Protein AF-I0GQK9-F1 (afdb_monomer)

Radius of gyration: 14.36 Å; Cα contacts (8 Å, |Δi|>4): 71; chains: 1; bounding box: 49×22×26 Å

Sequence (91 aa):
MELSELCFEDRIAAKRDAEIRNDWSATLGSGKRIEDISADIGWAFTDEDIKELAWLHKECIHRKKIEQLLIECNFVSVAFDLRDGRYIEYF

pLDDT: mean 92.69, std 10.44, range [56.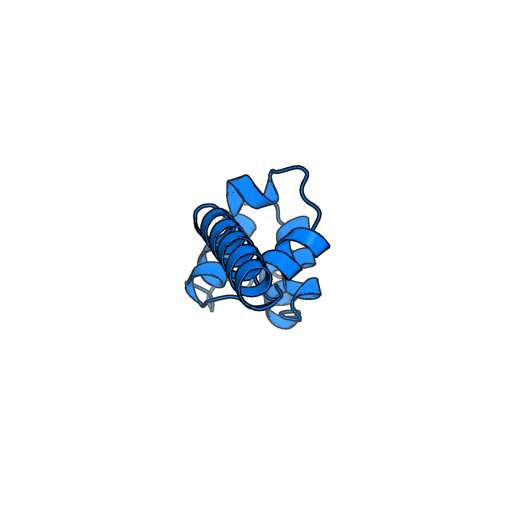81, 98.62]

Structure (mmCIF, N/CA/C/O backbone):
data_AF-I0GQK9-F1
#
_entry.id   AF-I0GQK9-F1
#
loop_
_atom_site.group_PDB
_atom_site.id
_atom_site.type_symbol
_atom_site.label_atom_id
_atom_site.label_alt_id
_atom_site.label_comp_id
_atom_site.label_asym_id
_atom_site.label_entity_id
_atom_site.label_seq_id
_atom_site.pdbx_PDB_ins_code
_atom_site.Cartn_x
_atom_site.Cartn_y
_atom_site.Cartn_z
_atom_site.occupancy
_atom_site.B_iso_or_equiv
_atom_site.auth_seq_id
_atom_site.auth_comp_id
_atom_site.auth_asym_id
_atom_site.auth_atom_id
_atom_site.pdbx_PDB_model_num
ATOM 1 N N . MET A 1 1 ? 32.455 -8.476 -16.173 1.00 57.09 1 MET A N 1
ATOM 2 C CA . MET A 1 1 ? 32.048 -8.074 -14.813 1.00 57.09 1 MET A CA 1
ATOM 3 C C . MET A 1 1 ? 30.723 -7.372 -15.023 1.00 57.09 1 MET A C 1
ATOM 5 O O . MET A 1 1 ? 30.761 -6.226 -15.410 1.00 57.09 1 MET A O 1
ATOM 9 N N . GLU A 1 2 ? 29.611 -8.113 -15.022 1.00 58.41 2 GLU A N 1
ATOM 10 C CA . GLU A 1 2 ? 28.288 -7.578 -15.430 1.00 58.41 2 GLU A CA 1
ATOM 11 C C . GLU A 1 2 ? 27.134 -8.410 -14.836 1.00 58.41 2 GLU A C 1
ATOM 13 O O . GLU A 1 2 ? 26.166 -7.861 -14.332 1.00 58.41 2 GLU A O 1
ATOM 18 N N . LEU A 1 3 ? 27.261 -9.743 -14.769 1.00 56.81 3 LEU A N 1
ATOM 19 C CA . LEU A 1 3 ? 26.212 -10.598 -14.182 1.00 56.81 3 LEU A CA 1
ATOM 20 C C . LEU A 1 3 ? 26.135 -10.528 -12.644 1.00 56.81 3 LEU A C 1
ATOM 22 O O . LEU A 1 3 ? 25.076 -10.736 -12.064 1.00 56.81 3 LEU A O 1
ATOM 26 N N . SER A 1 4 ? 27.251 -10.247 -11.965 1.00 62.38 4 SER A N 1
ATOM 27 C CA . SER A 1 4 ? 27.304 -10.206 -10.497 1.00 62.38 4 SER A CA 1
ATOM 28 C C . SER A 1 4 ? 26.686 -8.943 -9.894 1.00 62.38 4 SER A C 1
ATOM 30 O O . SER A 1 4 ? 26.192 -9.002 -8.769 1.00 62.38 4 SER A O 1
ATOM 32 N N . GLU A 1 5 ? 26.736 -7.822 -10.620 1.00 61.53 5 GLU A N 1
ATOM 33 C CA . GLU A 1 5 ? 26.179 -6.532 -10.190 1.00 61.53 5 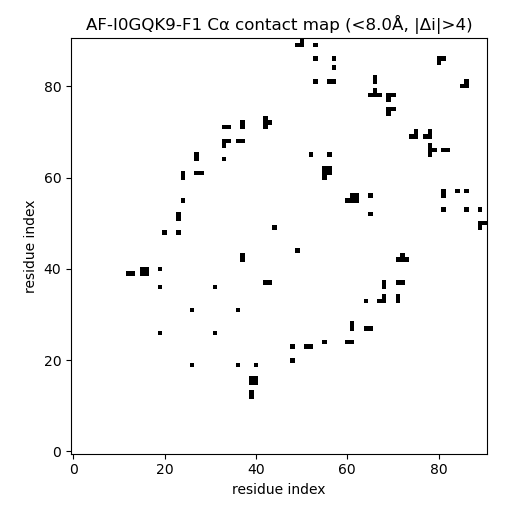GLU A CA 1
ATOM 34 C C . GLU A 1 5 ? 24.659 -6.501 -10.378 1.00 61.53 5 GLU A C 1
ATOM 36 O O . GLU A 1 5 ? 23.956 -6.140 -9.438 1.00 61.53 5 GLU A O 1
ATOM 41 N N . LEU A 1 6 ? 24.144 -7.034 -11.495 1.00 60.03 6 LEU A N 1
ATOM 42 C CA . LEU A 1 6 ? 22.701 -7.188 -11.725 1.00 60.03 6 LEU A CA 1
ATOM 43 C C . LEU A 1 6 ? 22.033 -8.016 -10.606 1.00 60.03 6 LEU A C 1
ATOM 45 O O . LEU A 1 6 ? 21.090 -7.574 -9.959 1.00 60.03 6 LEU A O 1
ATOM 49 N N . CYS A 1 7 ? 22.621 -9.169 -10.254 1.00 69.62 7 CYS A N 1
ATOM 50 C CA . CYS A 1 7 ? 22.136 -9.989 -9.138 1.00 69.62 7 CYS A CA 1
ATOM 51 C C . CYS A 1 7 ? 22.263 -9.306 -7.763 1.00 69.62 7 CYS A C 1
ATOM 53 O O . CYS A 1 7 ? 21.668 -9.761 -6.784 1.00 69.62 7 CYS A O 1
ATOM 55 N N . PHE A 1 8 ? 23.110 -8.287 -7.618 1.00 72.56 8 PHE A N 1
ATOM 56 C CA . PHE A 1 8 ? 23.229 -7.529 -6.374 1.00 72.56 8 PHE A CA 1
ATOM 57 C C . PHE A 1 8 ? 22.126 -6.472 -6.262 1.00 72.56 8 PHE A C 1
ATOM 59 O O . PHE A 1 8 ? 21.489 -6.391 -5.212 1.00 72.56 8 PHE A O 1
ATOM 66 N N . GLU A 1 9 ? 21.850 -5.742 -7.340 1.00 77.12 9 GLU A N 1
ATOM 67 C CA . GLU A 1 9 ? 20.766 -4.756 -7.406 1.00 77.12 9 GLU A CA 1
ATOM 68 C C . GLU A 1 9 ? 19.390 -5.407 -7.219 1.00 77.12 9 GLU A C 1
ATOM 70 O O . GLU A 1 9 ? 18.606 -4.934 -6.393 1.00 77.12 9 GLU A O 1
ATOM 75 N N . ASP A 1 10 ? 19.151 -6.560 -7.851 1.00 80.94 10 ASP A N 1
ATOM 76 C CA . ASP A 1 10 ? 17.911 -7.332 -7.688 1.00 80.94 10 ASP A CA 1
ATOM 77 C C . ASP A 1 10 ? 17.667 -7.737 -6.224 1.00 80.94 10 ASP A C 1
ATOM 79 O O . ASP A 1 10 ? 16.547 -7.675 -5.713 1.00 80.94 10 ASP A O 1
ATOM 83 N N . ARG A 1 11 ? 18.732 -8.113 -5.500 1.00 84.25 11 ARG A N 1
ATOM 84 C CA . ARG A 1 11 ? 18.640 -8.467 -4.072 1.00 84.25 11 ARG A CA 1
ATOM 85 C C . ARG A 1 11 ? 18.349 -7.260 -3.188 1.00 84.25 11 ARG A C 1
ATOM 87 O O . ARG A 1 11 ? 17.676 -7.411 -2.170 1.00 84.25 11 ARG A O 1
ATOM 94 N N . ILE A 1 12 ? 18.856 -6.081 -3.544 1.00 87.31 12 ILE A N 1
ATOM 95 C CA . ILE A 1 12 ? 18.544 -4.842 -2.823 1.00 87.31 12 ILE A CA 1
ATOM 96 C C . ILE A 1 12 ? 17.084 -4.458 -3.055 1.00 87.31 12 ILE A C 1
ATOM 98 O O . ILE A 1 12 ? 16.395 -4.147 -2.085 1.00 87.31 12 ILE A O 1
ATOM 102 N N . ALA A 1 13 ? 16.609 -4.514 -4.302 1.00 86.50 13 ALA A N 1
ATOM 103 C CA . ALA A 1 13 ? 15.220 -4.222 -4.637 1.00 86.50 13 ALA A CA 1
ATOM 104 C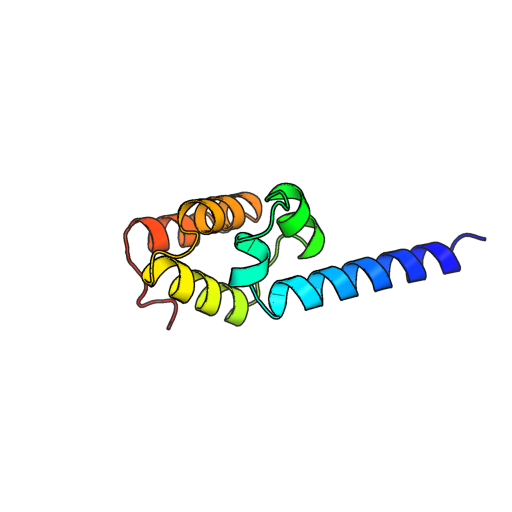 C . ALA A 1 13 ? 14.262 -5.156 -3.880 1.00 86.50 13 ALA A C 1
ATOM 106 O O . ALA A 1 13 ? 13.400 -4.674 -3.152 1.00 86.50 13 ALA A O 1
ATOM 107 N N . ALA A 1 14 ? 14.506 -6.471 -3.917 1.00 90.12 14 ALA A N 1
ATOM 108 C CA . ALA A 1 14 ? 13.704 -7.456 -3.187 1.00 90.12 14 ALA A CA 1
ATOM 109 C C . ALA A 1 14 ? 13.703 -7.233 -1.664 1.00 90.12 14 ALA A C 1
ATOM 111 O O . ALA A 1 14 ? 12.713 -7.499 -0.986 1.00 90.12 14 ALA A O 1
ATOM 112 N N . LYS A 1 15 ? 14.810 -6.735 -1.101 1.00 94.00 15 LYS A N 1
ATOM 113 C CA . LYS A 1 15 ? 14.867 -6.382 0.319 1.00 94.00 15 LYS A CA 1
ATOM 114 C C . LYS A 1 15 ? 14.019 -5.145 0.632 1.00 94.00 15 LYS A C 1
ATOM 116 O O . LYS A 1 15 ? 13.304 -5.160 1.627 1.00 94.00 15 LYS A O 1
ATOM 121 N N . ARG A 1 16 ? 14.096 -4.090 -0.188 1.00 94.50 16 ARG A N 1
ATOM 122 C CA . ARG A 1 16 ? 13.303 -2.862 0.013 1.00 94.50 16 ARG A CA 1
ATOM 123 C C . ARG A 1 16 ? 11.812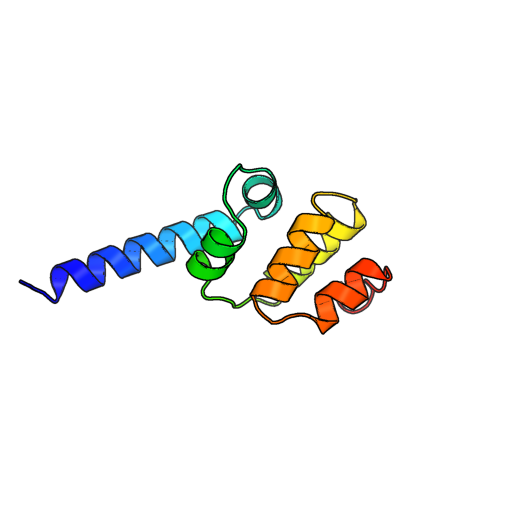 -3.124 -0.149 1.00 94.50 16 ARG A C 1
ATOM 125 O O . ARG A 1 16 ? 11.036 -2.648 0.670 1.00 94.50 16 ARG A O 1
ATOM 132 N N . ASP A 1 17 ? 11.451 -3.916 -1.151 1.00 96.00 17 ASP A N 1
ATOM 133 C CA . ASP A 1 17 ? 10.115 -4.473 -1.344 1.00 96.00 17 ASP A CA 1
ATOM 134 C C . ASP A 1 17 ? 9.603 -5.119 -0.041 1.00 96.00 17 ASP A C 1
ATOM 136 O O . ASP A 1 17 ? 8.599 -4.680 0.526 1.00 96.00 17 ASP A O 1
ATOM 140 N N . ALA A 1 18 ? 10.343 -6.108 0.475 1.00 95.19 18 ALA A N 1
ATOM 141 C CA . ALA A 1 18 ? 9.941 -6.851 1.663 1.00 95.19 18 ALA A CA 1
ATOM 142 C C . ALA A 1 18 ? 9.836 -5.961 2.911 1.00 95.19 18 ALA A C 1
ATOM 144 O O . ALA A 1 18 ? 8.932 -6.140 3.721 1.00 95.19 18 ALA A O 1
ATOM 145 N N . GLU A 1 19 ? 10.739 -4.990 3.072 1.00 95.31 19 GLU A N 1
ATOM 146 C CA . GLU A 1 19 ? 10.678 -4.006 4.160 1.00 95.31 19 GLU A CA 1
ATOM 147 C C . GLU A 1 19 ? 9.430 -3.117 4.066 1.00 95.31 19 GLU A C 1
ATOM 149 O O . GLU A 1 19 ? 8.825 -2.824 5.096 1.00 95.31 19 GLU A O 1
ATOM 154 N N . ILE A 1 20 ? 9.030 -2.715 2.854 1.00 96.56 20 ILE A N 1
ATOM 155 C CA . ILE A 1 20 ? 7.822 -1.912 2.627 1.00 96.56 20 ILE A CA 1
ATOM 156 C C . ILE A 1 20 ? 6.573 -2.716 2.977 1.00 96.56 20 ILE A C 1
ATOM 158 O O . ILE A 1 20 ? 5.762 -2.262 3.783 1.00 96.56 20 ILE A O 1
ATOM 162 N N . ARG A 1 21 ? 6.446 -3.919 2.406 1.00 97.25 21 ARG A N 1
ATOM 163 C CA . ARG A 1 21 ? 5.270 -4.784 2.586 1.00 97.25 21 ARG A CA 1
ATOM 164 C C . ARG A 1 21 ? 5.149 -5.375 3.991 1.00 97.25 21 ARG A C 1
ATOM 166 O O . ARG A 1 21 ? 4.099 -5.891 4.346 1.00 97.25 21 ARG A O 1
ATOM 173 N N . ASN A 1 22 ? 6.203 -5.307 4.804 1.00 96.81 22 ASN A N 1
ATOM 174 C CA . ASN A 1 22 ? 6.155 -5.728 6.202 1.00 96.81 22 ASN A CA 1
ATOM 175 C C . ASN A 1 22 ? 5.454 -4.705 7.118 1.00 96.81 22 ASN A C 1
ATOM 177 O O . ASN A 1 22 ? 4.960 -5.092 8.175 1.00 96.81 22 ASN A O 1
ATOM 181 N N . ASP A 1 23 ? 5.465 -3.413 6.770 1.00 96.81 23 ASP A N 1
ATOM 182 C CA . ASP A 1 23 ? 4.806 -2.359 7.555 1.00 96.81 23 ASP A CA 1
ATOM 183 C C . ASP A 1 23 ? 4.456 -1.154 6.664 1.00 96.81 23 ASP A C 1
ATOM 185 O O . ASP A 1 23 ? 5.243 -0.205 6.484 1.00 96.81 23 ASP A O 1
ATOM 189 N N . TRP A 1 24 ? 3.242 -1.180 6.107 1.00 97.75 24 TRP A N 1
ATOM 190 C CA . TRP A 1 24 ? 2.752 -0.105 5.248 1.00 97.75 24 TRP A CA 1
ATOM 191 C C . TRP A 1 24 ? 2.609 1.209 6.015 1.00 97.75 24 TRP A C 1
ATOM 193 O O . TRP A 1 24 ? 2.902 2.281 5.475 1.00 97.75 24 TRP A O 1
ATOM 203 N N . SER A 1 25 ? 2.216 1.151 7.289 1.00 97.56 25 SER A N 1
ATOM 204 C CA . SER A 1 25 ? 2.045 2.340 8.122 1.00 97.56 25 SER A CA 1
ATOM 205 C C . SER A 1 25 ? 3.376 3.057 8.348 1.00 97.56 25 SER A C 1
ATOM 207 O O . SER A 1 25 ? 3.478 4.260 8.098 1.00 97.56 25 SER A O 1
ATOM 209 N N . ALA A 1 26 ? 4.420 2.340 8.770 1.00 97.25 26 ALA A N 1
ATOM 210 C CA . ALA A 1 26 ? 5.747 2.919 8.964 1.00 97.25 26 ALA A CA 1
ATOM 211 C C . ALA A 1 26 ? 6.317 3.473 7.653 1.00 97.25 26 ALA A C 1
ATOM 213 O O . ALA A 1 26 ? 6.853 4.586 7.625 1.00 97.25 26 ALA A O 1
ATOM 214 N N . THR A 1 27 ? 6.151 2.742 6.548 1.00 97.25 27 THR A N 1
ATOM 215 C CA . THR A 1 27 ? 6.613 3.182 5.227 1.00 97.25 27 THR A CA 1
ATOM 216 C C . THR A 1 27 ? 5.932 4.476 4.790 1.00 97.25 27 THR A C 1
ATOM 218 O O . THR A 1 27 ? 6.607 5.431 4.395 1.00 97.25 27 THR A O 1
ATOM 221 N N . LEU A 1 28 ? 4.606 4.560 4.898 1.00 97.06 28 LEU A N 1
ATOM 222 C CA . LEU A 1 28 ? 3.842 5.750 4.516 1.00 97.06 28 LEU A CA 1
ATOM 223 C C . LEU A 1 28 ? 4.064 6.921 5.483 1.00 97.06 28 LEU A C 1
ATOM 225 O O . LEU A 1 28 ? 4.014 8.084 5.067 1.00 97.06 28 LEU A O 1
ATOM 229 N N . GLY A 1 29 ? 4.361 6.636 6.751 1.00 96.69 29 GLY A N 1
ATOM 230 C CA . GLY A 1 29 ? 4.788 7.620 7.744 1.00 96.69 29 GLY A CA 1
ATOM 231 C C . GLY A 1 29 ? 6.201 8.155 7.510 1.00 96.69 29 GLY A C 1
ATOM 232 O O . GLY A 1 29 ? 6.531 9.242 7.987 1.00 96.69 29 GLY A O 1
ATOM 233 N N . SER A 1 30 ? 7.021 7.442 6.737 1.00 94.75 30 SER A N 1
ATOM 234 C CA . SER A 1 30 ? 8.375 7.874 6.409 1.00 94.75 30 SER A CA 1
ATOM 235 C C . SER A 1 30 ? 8.400 9.089 5.466 1.00 94.75 30 SER A C 1
ATOM 237 O O . SER A 1 30 ? 7.408 9.470 4.831 1.00 94.75 30 SER A O 1
ATOM 239 N N . GLY A 1 31 ? 9.580 9.701 5.349 1.00 92.06 31 GLY A N 1
ATOM 240 C CA . GLY A 1 31 ? 9.852 10.768 4.383 1.00 92.06 31 GLY A CA 1
ATOM 241 C C . GLY A 1 31 ? 10.058 10.286 2.942 1.00 92.06 31 GLY A C 1
ATOM 242 O O . GLY A 1 31 ? 10.342 11.123 2.087 1.00 92.06 31 GLY A O 1
ATOM 243 N N . LYS A 1 32 ? 9.947 8.976 2.659 1.00 94.50 32 LYS A N 1
ATOM 244 C CA . LYS A 1 32 ? 10.076 8.445 1.294 1.00 94.50 32 LYS A CA 1
ATOM 245 C C . LYS A 1 32 ? 8.995 9.025 0.384 1.00 94.50 32 LYS A C 1
ATOM 247 O O . LYS A 1 32 ? 7.855 9.259 0.809 1.00 94.50 32 LYS A O 1
ATOM 252 N N . ARG A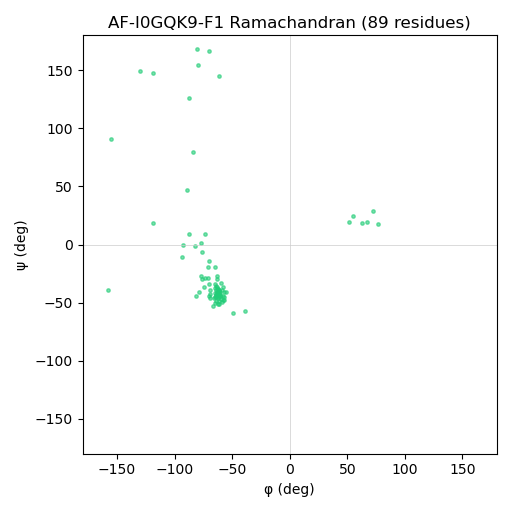 1 33 ? 9.363 9.248 -0.875 1.00 96.69 33 ARG A N 1
ATOM 253 C CA . ARG A 1 33 ? 8.434 9.721 -1.896 1.00 96.69 33 ARG A CA 1
ATOM 254 C C . ARG A 1 33 ? 7.594 8.561 -2.419 1.00 96.69 33 ARG A C 1
ATOM 256 O O . ARG A 1 33 ? 8.022 7.411 -2.382 1.00 96.69 33 ARG A O 1
ATOM 263 N N . ILE A 1 34 ? 6.404 8.871 -2.924 1.00 97.56 34 ILE A N 1
ATOM 264 C CA . ILE A 1 34 ? 5.501 7.856 -3.480 1.00 97.56 34 ILE A CA 1
ATOM 265 C C . ILE A 1 34 ? 6.098 7.205 -4.734 1.00 97.56 34 ILE A C 1
ATOM 267 O O . ILE A 1 34 ? 5.940 6.002 -4.923 1.00 97.56 34 ILE A O 1
ATOM 271 N N . GLU A 1 35 ? 6.844 7.962 -5.543 1.00 96.69 35 GLU A N 1
ATOM 272 C CA . GLU A 1 35 ? 7.504 7.419 -6.736 1.00 96.69 35 GLU A CA 1
ATOM 273 C C . GLU A 1 35 ? 8.580 6.384 -6.360 1.00 96.69 35 GLU A C 1
ATOM 275 O O . GLU A 1 35 ? 8.702 5.349 -7.005 1.00 96.69 35 GLU A O 1
ATOM 280 N N . ASP A 1 36 ? 9.304 6.616 -5.258 1.00 96.31 36 ASP A N 1
ATOM 281 C CA . ASP A 1 36 ? 10.311 5.672 -4.760 1.00 96.31 36 ASP A CA 1
ATOM 282 C C . ASP A 1 36 ? 9.650 4.399 -4.210 1.00 96.31 36 ASP A C 1
ATOM 284 O O . ASP A 1 36 ? 10.103 3.291 -4.482 1.00 96.31 36 ASP A O 1
ATOM 288 N N . ILE A 1 37 ? 8.555 4.551 -3.452 1.00 97.38 37 ILE A N 1
ATOM 289 C CA . ILE A 1 37 ? 7.802 3.421 -2.887 1.00 97.38 37 ILE A CA 1
ATOM 290 C C . ILE A 1 37 ? 7.201 2.567 -4.007 1.00 97.38 37 ILE A C 1
ATOM 292 O O . ILE A 1 37 ? 7.355 1.352 -3.987 1.00 97.38 37 ILE A O 1
ATOM 296 N N . SER A 1 38 ? 6.533 3.191 -4.981 1.00 97.56 38 SER A N 1
ATOM 297 C CA . SER A 1 38 ? 5.910 2.489 -6.112 1.00 97.56 38 SER A CA 1
ATOM 298 C C . SER A 1 38 ? 6.936 1.741 -6.967 1.00 97.56 38 SER A C 1
ATOM 300 O O . SER A 1 38 ? 6.693 0.592 -7.332 1.00 97.56 38 SER A O 1
ATOM 302 N N . ALA A 1 39 ? 8.107 2.335 -7.215 1.00 96.00 39 ALA A N 1
ATOM 303 C CA . ALA A 1 39 ? 9.201 1.658 -7.903 1.00 96.00 39 ALA A CA 1
ATOM 304 C C . ALA A 1 39 ? 9.753 0.472 -7.096 1.00 96.00 39 ALA A C 1
ATOM 306 O O . ALA A 1 39 ? 9.942 -0.608 -7.654 1.00 96.00 39 ALA A O 1
ATOM 307 N N . ASP A 1 40 ? 9.973 0.646 -5.787 1.00 96.38 40 ASP A N 1
ATOM 308 C CA . ASP A 1 40 ? 10.501 -0.407 -4.909 1.00 96.38 40 ASP A CA 1
ATOM 309 C C . ASP A 1 40 ? 9.565 -1.623 -4.809 1.00 96.38 40 ASP A C 1
ATOM 311 O O . ASP A 1 40 ? 10.048 -2.739 -4.639 1.00 96.38 40 ASP A O 1
ATOM 315 N N . ILE A 1 41 ? 8.249 -1.432 -4.946 1.00 96.44 41 ILE A N 1
ATOM 316 C CA . ILE A 1 41 ? 7.262 -2.525 -4.939 1.00 96.44 41 ILE A CA 1
ATOM 317 C C . ILE A 1 41 ? 6.917 -3.058 -6.340 1.00 96.44 41 ILE A C 1
ATOM 319 O O . ILE A 1 41 ? 6.070 -3.947 -6.461 1.00 96.44 41 ILE A O 1
ATOM 323 N N . GLY A 1 42 ? 7.516 -2.499 -7.397 1.00 96.06 42 GLY A N 1
ATOM 324 C CA . GLY A 1 42 ? 7.274 -2.896 -8.786 1.00 96.06 42 GLY A CA 1
ATOM 325 C C . GLY A 1 42 ? 5.914 -2.473 -9.350 1.00 96.06 42 GLY A C 1
ATOM 326 O O . GLY A 1 42 ? 5.387 -3.154 -10.227 1.00 96.06 42 GLY A O 1
ATOM 327 N N . TRP A 1 43 ? 5.336 -1.373 -8.855 1.00 97.25 43 TRP A N 1
ATOM 328 C CA . TRP A 1 43 ? 4.016 -0.844 -9.242 1.00 97.25 43 TRP A CA 1
ATOM 329 C C . TRP A 1 43 ? 2.863 -1.851 -9.118 1.00 97.25 43 TRP A C 1
ATOM 331 O O . TRP A 1 43 ? 1.840 -1.725 -9.790 1.00 97.25 43 TRP A O 1
ATOM 341 N N . ALA A 1 44 ? 3.017 -2.854 -8.256 1.00 96.50 44 ALA A N 1
ATOM 342 C CA . ALA A 1 44 ? 2.044 -3.915 -8.059 1.00 96.50 44 ALA A CA 1
ATOM 343 C C . ALA A 1 44 ? 1.731 -4.098 -6.573 1.00 96.50 44 ALA A C 1
ATOM 345 O O . ALA A 1 44 ? 2.592 -3.918 -5.712 1.00 96.50 44 ALA A O 1
ATOM 346 N N . PHE A 1 45 ? 0.502 -4.513 -6.289 1.00 97.88 45 PHE A N 1
ATOM 347 C CA . PHE A 1 45 ? 0.051 -4.887 -4.953 1.00 97.88 45 PHE A CA 1
ATOM 348 C C . PHE A 1 45 ? -0.389 -6.341 -4.937 1.00 97.88 45 PHE A C 1
ATOM 350 O O . PHE A 1 45 ? -0.920 -6.848 -5.929 1.00 97.88 45 PHE A O 1
ATOM 357 N N . THR A 1 46 ? -0.180 -6.993 -3.801 1.00 96.94 46 THR A N 1
ATOM 358 C CA . THR A 1 46 ? -0.891 -8.223 -3.453 1.00 96.94 46 THR A CA 1
ATOM 359 C C . THR A 1 46 ? -2.279 -7.890 -2.903 1.00 96.94 46 THR A C 1
ATOM 361 O O . THR A 1 46 ? -2.575 -6.740 -2.565 1.00 96.94 46 THR A O 1
ATOM 364 N N . ASP A 1 47 ? -3.139 -8.897 -2.771 1.00 96.50 47 ASP A N 1
ATOM 365 C CA . ASP A 1 47 ? -4.438 -8.710 -2.123 1.00 96.50 47 ASP A CA 1
ATOM 366 C C . ASP A 1 47 ? -4.262 -8.317 -0.646 1.00 96.50 47 ASP A C 1
ATOM 368 O O . ASP A 1 47 ? -5.002 -7.477 -0.135 1.00 96.50 47 ASP A O 1
ATOM 372 N N . GLU A 1 48 ? -3.259 -8.873 0.039 1.00 96.88 48 GLU A N 1
ATOM 373 C CA . GLU A 1 48 ? -2.906 -8.514 1.414 1.00 96.88 48 GLU A CA 1
ATOM 374 C C . GLU A 1 48 ? -2.486 -7.044 1.540 1.00 96.88 48 GLU A C 1
ATOM 376 O O . GLU A 1 48 ? -2.961 -6.366 2.454 1.00 96.88 48 GLU A O 1
ATOM 381 N N . ASP A 1 4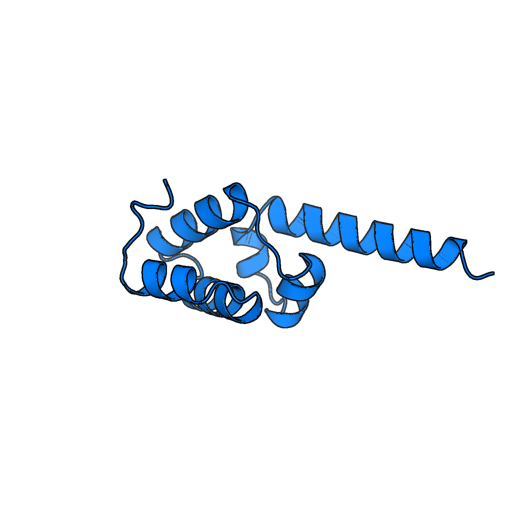9 ? -1.683 -6.533 0.597 1.00 98.00 49 ASP A N 1
ATOM 382 C CA . ASP A 1 49 ? -1.297 -5.118 0.561 1.00 98.00 49 ASP A CA 1
ATOM 383 C C . ASP A 1 49 ? -2.546 -4.227 0.482 1.00 98.00 49 ASP A C 1
ATOM 385 O O . ASP A 1 49 ? -2.702 -3.278 1.252 1.00 98.00 49 ASP A O 1
ATOM 389 N N . ILE A 1 50 ? -3.478 -4.550 -0.423 1.00 98.25 50 ILE A N 1
ATOM 390 C CA . ILE A 1 50 ? -4.709 -3.770 -0.604 1.00 98.25 50 ILE A CA 1
ATOM 391 C C . ILE A 1 50 ? -5.579 -3.801 0.658 1.00 98.25 50 ILE A C 1
ATOM 393 O O . ILE A 1 50 ? -6.113 -2.759 1.048 1.00 98.25 50 ILE A O 1
ATOM 397 N N . LYS A 1 51 ? -5.700 -4.953 1.327 1.00 97.81 51 LYS A N 1
ATOM 398 C CA . LYS A 1 51 ? -6.460 -5.079 2.583 1.00 97.81 51 LYS A CA 1
ATOM 399 C C . LYS A 1 51 ? -5.862 -4.230 3.701 1.00 97.81 51 LYS A C 1
ATOM 401 O O . LYS A 1 51 ? -6.598 -3.530 4.401 1.00 97.81 51 LYS A O 1
ATOM 406 N N . GLU A 1 52 ? -4.540 -4.251 3.864 1.00 97.81 52 GLU A N 1
ATOM 407 C CA . GLU A 1 52 ? -3.861 -3.444 4.882 1.00 97.81 52 GLU A CA 1
ATOM 408 C C . GLU A 1 52 ? -3.992 -1.945 4.587 1.00 97.81 52 GLU A C 1
ATOM 410 O O . GLU A 1 52 ? -4.369 -1.167 5.466 1.00 97.81 52 GLU A O 1
ATOM 415 N N . LEU A 1 53 ? -3.773 -1.532 3.336 1.00 98.25 53 LEU A N 1
ATOM 416 C CA . LEU A 1 53 ? -3.939 -0.140 2.913 1.00 98.25 53 LEU A CA 1
ATOM 417 C C . LEU A 1 53 ? -5.386 0.343 3.095 1.00 98.25 53 LEU A C 1
ATOM 419 O O . LEU A 1 53 ? -5.607 1.463 3.563 1.00 98.25 53 LEU A O 1
ATOM 423 N N . ALA A 1 54 ? -6.379 -0.495 2.785 1.00 98.31 54 ALA A N 1
ATOM 424 C CA . ALA A 1 54 ? -7.789 -0.193 3.020 1.00 98.31 54 ALA A CA 1
ATOM 425 C C . ALA A 1 54 ? -8.097 -0.036 4.517 1.00 98.31 54 ALA A C 1
ATOM 427 O O . ALA A 1 54 ? -8.809 0.896 4.907 1.00 98.31 54 ALA A O 1
ATOM 428 N N . TRP A 1 55 ? -7.529 -0.902 5.363 1.00 97.88 55 TRP A N 1
ATOM 429 C CA . TRP A 1 55 ? -7.657 -0.813 6.815 1.00 97.88 55 TRP A CA 1
ATOM 430 C C . TRP A 1 55 ? -7.047 0.484 7.364 1.00 97.88 55 TRP A C 1
ATOM 432 O O . TRP A 1 55 ? -7.742 1.245 8.039 1.00 97.88 55 TRP A O 1
ATOM 442 N N . LEU A 1 56 ? -5.801 0.806 7.000 1.00 98.19 56 LEU A N 1
ATOM 443 C CA . LEU A 1 56 ? -5.133 2.051 7.404 1.00 98.19 56 LEU A CA 1
ATOM 444 C C . LEU A 1 56 ? -5.919 3.287 6.953 1.00 98.19 56 LEU A C 1
ATOM 446 O O . LEU A 1 56 ? -6.132 4.221 7.732 1.00 98.19 56 LEU A O 1
ATOM 450 N N . HIS A 1 57 ? -6.405 3.282 5.709 1.00 98.38 57 HIS A N 1
ATOM 451 C CA . HIS A 1 57 ? -7.208 4.375 5.175 1.00 98.38 57 HIS A CA 1
ATOM 452 C C . HIS A 1 57 ? -8.503 4.577 5.979 1.00 98.38 57 HIS A C 1
ATOM 454 O O . HIS A 1 57 ? -8.851 5.715 6.318 1.00 98.38 57 HIS A O 1
ATOM 460 N N . LYS A 1 58 ? -9.199 3.485 6.319 1.00 97.56 58 LYS A N 1
ATOM 461 C CA . LYS A 1 58 ? -10.422 3.502 7.135 1.00 97.56 58 LYS A CA 1
ATOM 462 C C . LYS A 1 58 ? -10.175 4.066 8.536 1.00 97.56 58 LYS A C 1
ATOM 464 O O . LYS A 1 58 ? -10.965 4.889 8.995 1.00 97.56 58 LYS A O 1
ATOM 469 N N . GLU A 1 59 ? -9.045 3.727 9.153 1.00 97.62 59 GLU A N 1
ATOM 470 C CA . GLU A 1 59 ? -8.583 4.291 10.434 1.00 97.62 59 GLU A CA 1
ATOM 471 C C . GLU A 1 59 ? -8.057 5.738 10.312 1.00 97.62 59 GLU A C 1
ATOM 473 O O . GLU A 1 59 ? -7.513 6.312 11.254 1.00 97.62 59 GLU A O 1
ATOM 478 N N . CYS A 1 60 ? -8.243 6.375 9.150 1.00 96.75 60 CYS A N 1
ATOM 479 C CA . CYS A 1 60 ? -7.795 7.730 8.835 1.00 96.75 60 CYS A CA 1
ATOM 480 C C . CYS A 1 60 ? -6.267 7.925 8.859 1.00 96.75 60 CYS A C 1
ATOM 482 O O . CYS A 1 60 ? -5.794 9.068 8.871 1.00 96.75 60 CYS A O 1
ATOM 484 N N . ILE A 1 61 ? -5.498 6.839 8.781 1.00 97.06 61 ILE A N 1
ATOM 485 C CA . ILE A 1 61 ? -4.036 6.834 8.765 1.00 97.06 61 ILE A CA 1
ATOM 486 C C . ILE A 1 61 ? -3.555 6.992 7.318 1.00 97.06 61 ILE A C 1
ATOM 488 O O . ILE A 1 61 ? -3.982 6.279 6.418 1.00 97.06 61 ILE A O 1
ATOM 492 N N . HIS A 1 62 ? -2.691 7.981 7.070 1.00 97.56 62 HIS A N 1
ATOM 493 C CA . HIS A 1 62 ? -2.036 8.231 5.774 1.00 97.56 62 HIS A CA 1
ATOM 494 C C . HIS A 1 62 ?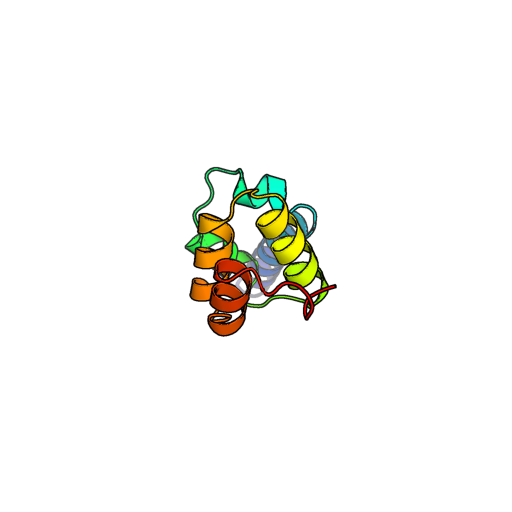 -2.944 8.318 4.524 1.00 97.56 62 HIS A C 1
ATOM 496 O O . HIS A 1 62 ? -2.426 8.262 3.412 1.00 97.56 62 HIS A O 1
ATOM 502 N N . ARG A 1 63 ? -4.258 8.559 4.672 1.00 97.69 63 ARG A N 1
ATOM 503 C CA . ARG A 1 63 ? -5.268 8.516 3.586 1.00 97.69 63 ARG A CA 1
ATOM 504 C C . ARG A 1 63 ? -4.810 9.075 2.238 1.00 97.69 63 ARG A C 1
ATOM 506 O O . ARG A 1 63 ? -4.763 8.353 1.253 1.00 97.69 63 ARG A O 1
ATOM 513 N N . LYS A 1 64 ? -4.369 10.339 2.208 1.00 97.38 64 LYS A N 1
ATOM 514 C CA . LYS A 1 64 ? -3.928 10.997 0.964 1.00 97.38 64 LYS A CA 1
ATOM 515 C C . LYS A 1 64 ? -2.721 10.320 0.313 1.00 97.38 64 LYS A C 1
ATOM 517 O O . LYS A 1 64 ? -2.661 10.256 -0.908 1.00 97.38 64 LYS A O 1
ATOM 522 N N . LYS A 1 65 ? -1.761 9.840 1.113 1.00 97.81 65 LYS A N 1
ATOM 523 C CA . LYS A 1 65 ? -0.594 9.114 0.596 1.00 97.81 65 LYS A CA 1
ATOM 524 C C . LYS A 1 65 ? -1.001 7.745 0.053 1.00 97.81 65 LYS A C 1
ATOM 526 O O . LYS A 1 65 ? -0.492 7.363 -0.990 1.00 97.81 65 LYS A O 1
ATOM 531 N N . ILE A 1 66 ? -1.927 7.053 0.719 1.00 98.50 66 ILE A N 1
ATOM 532 C CA . ILE A 1 66 ? -2.480 5.774 0.248 1.00 98.50 66 ILE A CA 1
ATOM 533 C C . ILE A 1 66 ? -3.179 5.970 -1.101 1.00 98.50 66 ILE A C 1
ATOM 535 O O . ILE A 1 66 ? -2.848 5.288 -2.064 1.00 98.50 66 ILE A O 1
ATOM 539 N N . GLU A 1 67 ? -4.079 6.953 -1.206 1.00 98.50 67 GLU A N 1
ATOM 540 C CA . GLU A 1 67 ? -4.756 7.283 -2.467 1.00 98.50 67 GLU A CA 1
ATOM 541 C C . GLU A 1 67 ? -3.758 7.628 -3.585 1.00 98.50 67 GLU A C 1
ATOM 543 O O . GLU A 1 67 ? -3.897 7.144 -4.705 1.00 98.50 67 GLU A O 1
ATOM 548 N N . GLN A 1 68 ? -2.740 8.447 -3.289 1.00 98.31 68 GLN A N 1
ATOM 549 C CA . GLN A 1 68 ? -1.713 8.826 -4.262 1.00 98.31 68 GLN A CA 1
ATOM 550 C C . GLN A 1 68 ? -0.896 7.617 -4.724 1.00 98.31 68 GLN A C 1
ATOM 552 O O . GLN A 1 68 ? -0.652 7.476 -5.917 1.00 98.31 68 GLN A O 1
ATOM 557 N N . LEU A 1 69 ? -0.498 6.745 -3.799 1.00 98.56 69 LEU A N 1
ATOM 558 C CA . LEU A 1 69 ? 0.265 5.539 -4.104 1.00 98.56 69 LEU A CA 1
ATOM 559 C C . LEU A 1 69 ? -0.538 4.565 -4.975 1.00 98.56 69 LEU A C 1
ATOM 561 O O . LEU A 1 69 ? -0.015 4.046 -5.956 1.00 98.56 69 LEU A O 1
ATOM 565 N N . LEU A 1 70 ? -1.819 4.359 -4.663 1.00 98.62 70 LEU A N 1
ATOM 566 C CA . LEU A 1 70 ? -2.705 3.535 -5.484 1.00 98.62 70 LEU A CA 1
ATOM 567 C C . LEU A 1 70 ? -2.830 4.098 -6.905 1.00 98.62 70 LEU A C 1
ATOM 569 O O . LEU A 1 70 ? -2.765 3.338 -7.866 1.00 98.62 70 LEU A O 1
ATOM 573 N N . ILE A 1 71 ? -2.963 5.419 -7.055 1.00 98.38 71 ILE A N 1
ATOM 574 C CA . ILE A 1 71 ? -3.010 6.073 -8.371 1.00 98.38 71 ILE A CA 1
ATOM 575 C C . ILE A 1 71 ? -1.684 5.899 -9.124 1.00 98.38 71 ILE A C 1
ATOM 577 O O . ILE A 1 71 ? -1.717 5.545 -10.300 1.00 98.38 71 ILE A O 1
ATOM 581 N N . G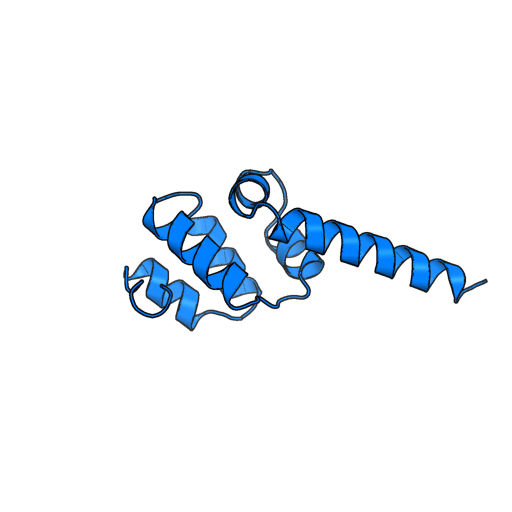LU A 1 72 ? -0.546 6.093 -8.453 1.00 98.00 72 GLU A N 1
ATOM 582 C CA . GLU A 1 72 ? 0.796 5.928 -9.036 1.00 98.00 72 GLU A CA 1
ATOM 583 C C . GLU A 1 72 ? 1.012 4.509 -9.587 1.00 98.00 72 GLU A C 1
ATOM 585 O O . GLU A 1 72 ? 1.596 4.324 -10.652 1.00 98.00 72 GLU A O 1
ATOM 590 N N . CYS A 1 73 ? 0.471 3.496 -8.907 1.00 98.25 73 CYS A N 1
ATOM 591 C CA . CYS A 1 73 ? 0.528 2.098 -9.339 1.00 98.25 73 CYS A CA 1
ATOM 592 C C . CYS A 1 73 ? -0.622 1.688 -10.286 1.00 98.25 73 CYS A C 1
ATOM 594 O O . CYS A 1 73 ? -0.774 0.507 -10.580 1.00 98.25 73 CYS A O 1
ATOM 596 N N . ASN A 1 74 ? -1.445 2.624 -10.774 1.00 97.88 74 ASN A N 1
ATOM 597 C CA . ASN A 1 74 ? -2.619 2.386 -11.635 1.00 97.88 74 ASN A CA 1
ATOM 598 C C . ASN A 1 74 ? -3.813 1.639 -10.994 1.00 97.88 74 ASN A C 1
ATOM 600 O O . ASN A 1 74 ? -4.717 1.189 -11.698 1.00 97.88 74 ASN A O 1
ATOM 604 N N . PHE A 1 75 ? -3.909 1.595 -9.666 1.00 98.00 75 PHE A N 1
ATOM 605 C CA . PHE A 1 75 ? -5.067 1.094 -8.908 1.00 98.00 75 PHE A CA 1
ATOM 606 C C . PHE A 1 75 ? -6.092 2.215 -8.635 1.00 98.00 75 PHE A C 1
ATOM 608 O O . PHE A 1 75 ? -6.584 2.395 -7.519 1.00 98.00 75 PHE A O 1
ATOM 615 N N . VAL A 1 76 ? -6.426 3.002 -9.666 1.00 97.44 76 VAL A N 1
ATOM 616 C CA . VAL A 1 76 ? -7.262 4.217 -9.542 1.00 97.44 76 VAL A CA 1
ATOM 617 C C . VAL A 1 76 ? -8.665 3.910 -9.009 1.00 97.44 76 VAL A C 1
ATOM 619 O O . VAL A 1 76 ? -9.180 4.658 -8.179 1.00 97.44 76 VAL A O 1
ATOM 622 N N . SER A 1 77 ? -9.272 2.800 -9.441 1.00 97.62 77 SER A N 1
ATOM 623 C CA . SER A 1 77 ? -10.593 2.382 -8.952 1.00 97.62 77 SER A CA 1
ATOM 624 C C . SER A 1 77 ? -10.583 2.144 -7.441 1.00 97.62 77 SER A C 1
ATOM 626 O O . SER A 1 77 ? -11.448 2.662 -6.741 1.00 97.62 77 SER A O 1
ATOM 628 N N . VAL A 1 78 ? -9.549 1.462 -6.932 1.00 97.94 78 VAL A N 1
ATOM 629 C CA . VAL A 1 78 ? -9.370 1.220 -5.493 1.00 97.94 78 VAL A CA 1
ATOM 630 C C . VAL A 1 78 ? -9.197 2.543 -4.751 1.00 97.94 78 VAL A C 1
ATOM 632 O O . VAL A 1 78 ? -9.869 2.780 -3.752 1.00 97.94 78 VAL A O 1
ATOM 635 N N . ALA A 1 79 ? -8.365 3.456 -5.265 1.00 98.31 79 ALA A N 1
ATOM 636 C CA . ALA A 1 79 ? -8.181 4.775 -4.657 1.00 98.31 7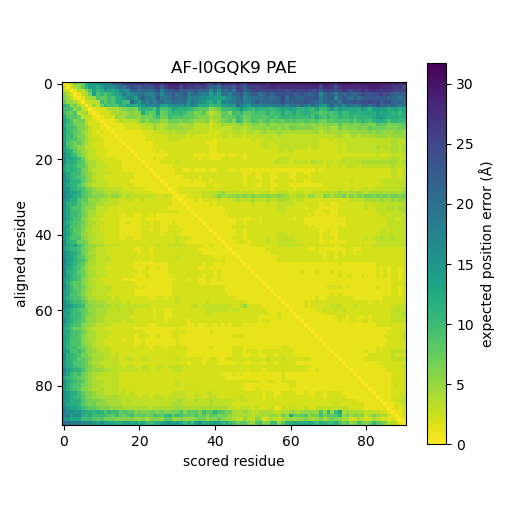9 ALA A CA 1
ATOM 637 C C . ALA A 1 79 ? -9.509 5.540 -4.500 1.00 98.31 79 ALA A C 1
ATOM 639 O O . ALA A 1 79 ? -9.739 6.183 -3.474 1.00 98.31 79 ALA A O 1
ATOM 640 N N . PHE A 1 80 ? -10.392 5.470 -5.500 1.00 97.94 80 PHE A N 1
ATOM 641 C CA . PHE A 1 80 ? -11.701 6.124 -5.446 1.00 97.94 80 PHE A CA 1
ATOM 642 C C . PHE A 1 80 ? -12.687 5.403 -4.531 1.00 97.94 80 PHE A C 1
ATOM 644 O O . PHE A 1 80 ? -13.426 6.070 -3.812 1.00 97.94 80 PHE A O 1
ATOM 651 N N . ASP A 1 81 ? -12.669 4.073 -4.488 1.00 98.19 81 ASP A N 1
ATOM 652 C CA . ASP A 1 81 ? -13.464 3.324 -3.517 1.00 98.19 81 ASP A CA 1
ATOM 653 C C . ASP A 1 81 ? -13.095 3.690 -2.081 1.00 98.19 81 ASP A C 1
ATOM 655 O O . ASP A 1 81 ? -13.983 4.005 -1.286 1.00 98.19 81 ASP A O 1
ATOM 659 N N . LEU A 1 82 ? -11.798 3.732 -1.758 1.00 97.69 82 LEU A N 1
ATOM 660 C CA . LEU A 1 82 ? -11.338 4.131 -0.428 1.00 97.69 82 LEU A CA 1
ATOM 661 C C . LEU A 1 82 ? -11.731 5.577 -0.109 1.00 97.69 82 LEU A C 1
ATOM 663 O O . LEU A 1 82 ? -12.269 5.839 0.971 1.00 97.69 82 LEU A O 1
ATOM 667 N N . ARG A 1 83 ? -11.536 6.508 -1.054 1.00 97.38 83 ARG A N 1
ATOM 668 C CA . ARG A 1 83 ? -11.934 7.919 -0.907 1.00 97.38 83 ARG A CA 1
ATOM 669 C C . ARG A 1 83 ? -13.428 8.073 -0.609 1.00 97.38 83 ARG A C 1
ATOM 671 O O . ARG A 1 83 ? -13.797 8.888 0.235 1.00 97.38 83 ARG A O 1
ATOM 678 N N . ASP A 1 84 ? -14.264 7.278 -1.271 1.00 97.44 84 ASP A N 1
ATOM 679 C CA . ASP A 1 84 ? -15.721 7.284 -1.105 1.00 97.44 84 ASP A CA 1
ATOM 680 C C . ASP A 1 84 ? -16.193 6.459 0.109 1.00 97.44 84 ASP A C 1
ATOM 682 O O . ASP A 1 84 ? -17.390 6.395 0.396 1.00 97.44 84 ASP A O 1
ATOM 686 N N . GLY A 1 85 ? -15.272 5.821 0.838 1.00 95.75 85 GLY A N 1
ATOM 687 C CA . GLY A 1 85 ? -15.566 5.009 2.018 1.00 95.75 85 GLY A CA 1
ATOM 688 C C . GLY A 1 85 ? -16.145 3.622 1.714 1.00 95.75 85 GLY A C 1
ATOM 689 O O . GLY A 1 85 ? -16.733 2.993 2.599 1.00 95.75 85 GLY A O 1
ATOM 690 N N . ARG A 1 86 ? -15.996 3.125 0.482 1.00 96.50 86 ARG A N 1
ATOM 691 C CA . ARG A 1 86 ? -16.442 1.794 0.048 1.00 96.50 86 ARG A CA 1
ATOM 692 C C . ARG A 1 86 ? -15.395 0.736 0.392 1.00 96.50 86 ARG A C 1
ATOM 694 O O . ARG A 1 86 ? -14.629 0.308 -0.458 1.00 96.50 86 ARG A O 1
ATOM 701 N N . TYR A 1 87 ? -15.367 0.300 1.650 1.00 93.00 87 TYR A N 1
ATOM 702 C CA . TYR A 1 87 ? -14.355 -0.662 2.108 1.00 93.00 87 TYR A CA 1
ATOM 703 C C . TYR A 1 87 ? -14.770 -2.140 2.046 1.00 93.00 87 TYR A C 1
ATOM 705 O O . TYR A 1 87 ? -13.937 -3.006 2.281 1.00 93.00 87 TYR A O 1
ATOM 713 N N . ILE A 1 88 ? -16.050 -2.444 1.809 1.00 87.06 88 ILE A N 1
ATOM 714 C CA . ILE A 1 88 ? -16.597 -3.801 2.000 1.00 87.06 88 ILE A CA 1
ATOM 715 C C . ILE A 1 88 ? -15.968 -4.854 1.077 1.00 87.06 88 ILE A C 1
ATOM 717 O O . ILE A 1 88 ? -15.877 -6.010 1.460 1.00 87.06 88 ILE A O 1
ATOM 721 N N . GLU A 1 89 ? -15.481 -4.439 -0.090 1.00 84.88 89 GLU A N 1
ATOM 722 C CA . GLU A 1 89 ? -14.822 -5.309 -1.072 1.00 84.88 89 GLU A CA 1
ATOM 723 C C . GLU A 1 89 ? -13.380 -5.687 -0.671 1.00 84.88 89 GLU A C 1
ATOM 725 O O . GLU A 1 89 ? -12.745 -6.500 -1.336 1.00 84.88 89 GLU A O 1
ATOM 730 N N . TYR A 1 90 ? -12.851 -5.097 0.408 1.00 90.88 90 TYR A N 1
ATOM 731 C CA . TYR A 1 90 ? -11.448 -5.208 0.824 1.00 90.88 90 TYR A CA 1
ATOM 732 C C . TYR A 1 90 ? -11.282 -5.843 2.217 1.00 90.88 90 TYR A C 1
ATOM 734 O O . TYR A 1 90 ? -10.235 -5.671 2.840 1.00 90.88 90 TYR A O 1
ATOM 742 N N . PHE A 1 91 ? -12.295 -6.555 2.727 1.00 80.44 91 PHE A N 1
ATOM 743 C CA . PHE A 1 91 ? -12.258 -7.263 4.016 1.00 80.44 91 PHE A CA 1
ATOM 744 C C . PHE A 1 91 ? -12.736 -8.710 3.900 1.00 80.44 91 PHE A C 1
ATOM 746 O O . PHE A 1 91 ? -13.732 -8.953 3.188 1.00 80.44 91 PHE A O 1
#

Solvent-accessible surface area (backbone atoms only — not comparable to full-atom values): 5186 Å² total; per-residue (Å²): 142,60,72,70,58,55,60,47,53,54,52,51,41,55,48,51,25,52,58,39,76,72,35,59,67,62,49,69,72,40,91,69,51,58,70,59,51,36,59,42,47,67,45,60,76,55,73,66,53,51,30,52,52,50,49,38,36,73,73,64,46,62,41,72,59,53,35,50,42,29,41,75,37,68,38,48,70,58,27,50,31,57,74,73,68,58,55,76,91,51,112

Secondary structure (DSSP, 8-state):
--HHHHHHHHHHHHHHHHHHHH-HHHHHHSS--HHHHHHHTTT---HHHHHHHHHHHHTTSSHHHHHHHHHHTT-HHHHHHHHTT--GGG-

Organism: Selenomonas ruminantium subsp. lactilytica (strain NBRC 103574 / TAM6421) (NCBI:txid927704)

Mean predicted aligned error: 4.43 Å

Foldseek 3Di:
DPVVVVVVVVVVLVVLLVVCQVDVLVVLVDPDDLLRNCVSVVLDDDLSRLLVLLVCLLVVRSLVSSLVNCVVSVVNVSSVCSVVVVSPVSD